Protein AF-A0A1L3J196-F1 (afdb_monomer_lite)

Foldseek 3Di:
DDDDDDPPDDDDDPPPPPPPPPCPPPPQDWDKDKDWDDDDLPLQKTWMWIWTDRPPDIDIDIDMDSDDPPDDDDDDDDDDPPPVDDDDDDDNVVPPPSDDPPPDD

Organism: NCBI:txid1913577

Radius of gyration: 27.15 Å; chains: 1; bounding box: 85×43×29 Å

Inter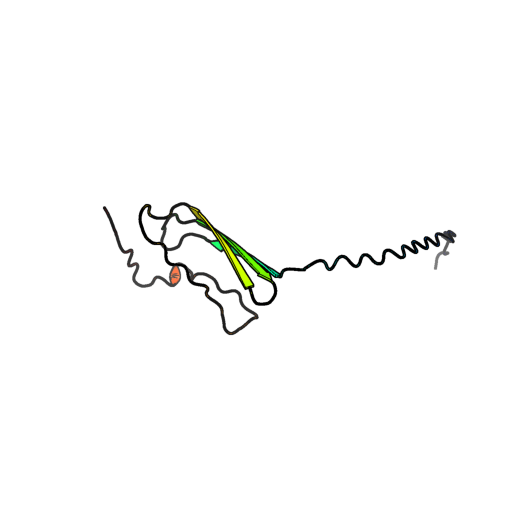Pro domains:
  IPR036423 Superoxide dismutase-like, copper/zinc binding domain superfamily [G3DSA:2.60.40.200] (21-103)

pLDDT: mean 78.59, std 17.71, range [40.38, 97.44]

Structure (mmCIF, N/CA/C/O backbone):
data_AF-A0A1L3J196-F1
#
_entry.id   AF-A0A1L3J196-F1
#
loop_
_atom_site.group_PDB
_atom_site.id
_atom_site.type_symbol
_atom_site.label_atom_id
_atom_site.label_alt_id
_atom_site.label_comp_id
_atom_site.label_asym_id
_atom_site.label_entity_id
_atom_site.label_seq_id
_atom_site.pdbx_PDB_ins_code
_atom_site.Cartn_x
_atom_site.Cartn_y
_atom_site.Cartn_z
_atom_site.occupancy
_atom_site.B_iso_o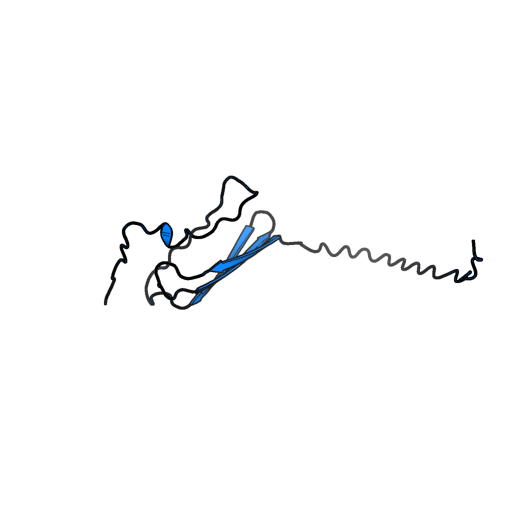r_equiv
_atom_site.auth_seq_id
_atom_site.auth_comp_id
_atom_site.auth_asym_id
_atom_site.auth_atom_id
_atom_site.pdbx_PDB_model_num
ATOM 1 N N . MET A 1 1 ? 55.517 23.306 10.279 1.00 44.69 1 MET A N 1
ATOM 2 C CA . MET A 1 1 ? 56.206 22.122 9.718 1.00 44.69 1 MET A CA 1
ATOM 3 C C . MET A 1 1 ? 56.702 21.230 10.844 1.00 44.69 1 MET A C 1
ATOM 5 O O . MET A 1 1 ? 57.611 21.636 11.553 1.00 44.69 1 MET A O 1
ATOM 9 N N . LYS A 1 2 ? 56.106 20.050 11.038 1.00 43.28 2 LYS A N 1
ATOM 10 C CA . LYS A 1 2 ? 56.592 19.029 11.978 1.00 43.28 2 LYS A CA 1
ATOM 11 C C . LYS A 1 2 ? 56.335 17.642 11.379 1.00 43.28 2 LYS A C 1
ATOM 13 O O . LYS A 1 2 ? 55.221 17.147 11.392 1.00 43.28 2 LYS A O 1
ATOM 18 N N . ILE A 1 3 ? 57.405 17.134 10.772 1.00 52.06 3 ILE A N 1
ATOM 19 C CA . ILE A 1 3 ? 57.846 15.742 10.620 1.00 52.06 3 ILE A CA 1
ATOM 20 C C . ILE A 1 3 ? 56.789 14.621 10.596 1.00 52.06 3 ILE A C 1
ATOM 22 O O . ILE A 1 3 ? 56.297 14.153 11.617 1.00 52.06 3 ILE A O 1
ATOM 26 N N . ILE A 1 4 ? 56.580 14.127 9.376 1.00 60.47 4 ILE A N 1
ATOM 27 C CA . ILE A 1 4 ? 55.975 12.848 8.997 1.00 60.47 4 ILE A CA 1
ATOM 28 C C . ILE A 1 4 ? 56.749 11.696 9.657 1.00 60.47 4 ILE A C 1
ATOM 30 O O . ILE A 1 4 ? 57.948 11.543 9.422 1.00 60.47 4 ILE A O 1
ATOM 34 N N . LYS A 1 5 ? 56.068 10.869 10.456 1.00 54.44 5 LYS A N 1
ATOM 35 C CA . LYS A 1 5 ? 56.536 9.546 10.896 1.00 54.44 5 LYS A CA 1
ATOM 36 C C . LYS A 1 5 ? 55.337 8.609 10.955 1.00 54.44 5 LYS A C 1
ATOM 38 O O . LYS A 1 5 ? 54.504 8.728 11.842 1.00 54.44 5 LYS A O 1
ATOM 43 N N . GLY A 1 6 ? 55.257 7.700 9.993 1.00 47.75 6 GLY A N 1
ATOM 44 C CA . GLY A 1 6 ? 54.192 6.706 9.936 1.00 47.75 6 GLY A CA 1
ATOM 45 C C . GLY A 1 6 ? 54.198 5.936 8.629 1.00 47.75 6 GLY A C 1
ATOM 46 O O . GLY A 1 6 ? 53.178 5.857 7.959 1.00 47.75 6 GLY A O 1
ATOM 47 N N . LEU A 1 7 ? 55.366 5.421 8.244 1.00 57.31 7 LEU A N 1
ATOM 48 C CA . LEU A 1 7 ? 55.492 4.399 7.213 1.00 57.31 7 LEU A CA 1
ATOM 49 C C . LEU A 1 7 ? 54.931 3.096 7.800 1.00 57.31 7 LEU A C 1
ATOM 51 O O . LEU A 1 7 ? 55.650 2.383 8.495 1.00 57.31 7 LEU A O 1
ATOM 55 N N . PHE A 1 8 ? 53.652 2.805 7.559 1.00 54.22 8 PHE A N 1
ATOM 56 C CA . PHE A 1 8 ? 53.120 1.457 7.738 1.00 54.22 8 PHE A CA 1
ATOM 57 C C . PHE A 1 8 ? 53.247 0.707 6.418 1.00 54.22 8 PHE A C 1
ATOM 59 O O . PHE A 1 8 ? 52.444 0.826 5.498 1.00 54.22 8 PHE A O 1
ATOM 66 N N . PHE A 1 9 ? 54.347 -0.030 6.349 1.00 54.75 9 PHE A N 1
ATOM 67 C CA . PHE A 1 9 ? 54.605 -1.096 5.406 1.00 54.75 9 PHE A CA 1
ATOM 68 C C . PHE A 1 9 ? 53.692 -2.276 5.763 1.00 54.75 9 PHE A C 1
ATOM 70 O O . PHE A 1 9 ? 53.888 -2.907 6.796 1.00 54.75 9 PHE A O 1
ATOM 77 N N . SER A 1 10 ? 52.707 -2.584 4.923 1.00 49.91 10 SER A N 1
ATOM 78 C CA . SER A 1 10 ? 52.268 -3.970 4.759 1.00 49.91 10 SER A CA 1
ATOM 79 C C . SER A 1 10 ? 51.768 -4.172 3.341 1.00 49.91 10 SER A C 1
ATOM 81 O O . SER A 1 10 ? 50.612 -3.948 2.995 1.00 49.91 10 SER A O 1
ATOM 83 N N . LEU A 1 11 ? 52.729 -4.568 2.521 1.00 54.62 11 LEU A N 1
ATOM 84 C CA . LEU A 1 11 ? 52.535 -5.280 1.279 1.00 54.62 11 LEU A CA 1
ATOM 85 C C . LEU A 1 11 ? 51.825 -6.620 1.554 1.00 54.62 11 LEU A C 1
ATOM 87 O O . LEU A 1 11 ? 52.058 -7.244 2.586 1.00 54.62 11 LEU A O 1
ATOM 91 N N . ALA A 1 12 ? 51.056 -7.059 0.560 1.00 53.47 12 ALA A N 1
ATOM 92 C CA . ALA A 1 12 ? 50.514 -8.402 0.365 1.00 53.47 12 ALA A CA 1
ATOM 93 C C . ALA A 1 12 ? 49.326 -8.829 1.245 1.00 53.47 12 ALA A C 1
ATOM 95 O O . ALA A 1 12 ? 49.475 -9.428 2.304 1.00 53.47 12 ALA A O 1
ATOM 96 N N . LEU A 1 13 ? 48.138 -8.735 0.645 1.00 48.94 13 LEU A N 1
ATOM 97 C CA . LEU A 1 13 ? 47.405 -9.967 0.373 1.00 48.94 13 LEU A CA 1
ATOM 98 C C . LEU A 1 13 ? 46.824 -9.904 -1.045 1.00 48.94 13 LEU A C 1
ATOM 100 O O . LEU A 1 13 ? 45.755 -9.353 -1.287 1.00 48.94 13 LEU A O 1
ATOM 104 N N . LEU A 1 14 ? 47.579 -10.467 -1.996 1.00 55.25 14 LEU A N 1
ATOM 105 C CA . LEU A 1 14 ? 46.993 -11.069 -3.189 1.00 55.25 14 LEU A CA 1
ATOM 106 C C . LEU A 1 14 ? 46.130 -12.235 -2.692 1.00 55.25 14 LEU A C 1
ATOM 108 O O . LEU A 1 14 ? 46.625 -13.338 -2.479 1.00 55.25 14 LEU A O 1
ATOM 112 N N . GLY A 1 15 ? 44.852 -11.967 -2.461 1.00 50.66 15 GLY A N 1
ATOM 113 C CA . GLY A 1 15 ? 43.820 -12.989 -2.419 1.00 50.66 15 GLY A CA 1
ATOM 114 C C . GLY A 1 15 ? 43.203 -13.091 -3.804 1.00 50.66 15 GLY A C 1
ATOM 115 O O . GLY A 1 15 ? 42.144 -12.522 -4.040 1.00 50.66 15 GLY A O 1
ATOM 116 N N . LEU A 1 16 ? 43.886 -13.769 -4.729 1.00 54.12 16 LEU A N 1
ATOM 117 C CA . LEU A 1 16 ? 43.249 -14.284 -5.937 1.00 54.12 16 LEU A CA 1
ATOM 118 C C . LEU A 1 16 ? 42.275 -15.380 -5.496 1.00 54.12 16 LEU A C 1
ATOM 120 O O . LEU A 1 16 ? 42.635 -16.554 -5.476 1.00 54.12 16 LEU A O 1
ATOM 124 N N . THR A 1 17 ? 41.049 -15.008 -5.134 1.00 52.62 17 THR A N 1
ATOM 125 C CA . THR A 1 17 ? 39.937 -15.952 -5.239 1.00 52.62 17 THR A CA 1
ATOM 126 C C . THR A 1 17 ? 39.507 -15.962 -6.700 1.00 52.62 17 THR A C 1
ATOM 128 O O . THR A 1 17 ? 38.572 -15.297 -7.124 1.00 52.62 17 THR A O 1
ATOM 131 N N . SER A 1 18 ? 40.300 -16.665 -7.506 1.00 54.53 18 SER A N 1
ATOM 132 C CA . SER A 1 18 ? 39.828 -17.225 -8.763 1.00 54.53 18 SER A CA 1
ATOM 133 C C . SER A 1 18 ? 38.919 -18.391 -8.391 1.00 54.53 18 SER A C 1
ATOM 135 O O . SER A 1 18 ? 39.370 -19.534 -8.368 1.00 54.53 18 SER A O 1
ATOM 137 N N . CYS A 1 19 ? 37.667 -18.096 -8.056 1.00 57.78 19 CYS A N 1
ATOM 138 C CA . CYS A 1 19 ? 36.610 -19.074 -8.243 1.00 57.78 19 CYS A CA 1
ATOM 139 C C . CYS A 1 19 ? 36.160 -18.904 -9.691 1.00 57.78 19 CYS A C 1
ATOM 141 O O . CYS A 1 19 ? 35.530 -17.908 -10.034 1.00 57.78 19 CYS A O 1
ATOM 143 N N . SER A 1 20 ? 36.554 -19.839 -10.551 1.00 53.50 20 SER A N 1
ATOM 144 C CA . SER A 1 20 ? 35.798 -20.149 -11.761 1.00 53.50 20 SER A CA 1
ATOM 145 C C . SER A 1 20 ? 34.525 -20.872 -11.317 1.00 53.50 20 SER A C 1
ATOM 147 O O . SER A 1 20 ? 34.408 -22.081 -11.499 1.00 53.50 20 SER A O 1
ATOM 149 N N . ASP A 1 21 ? 33.657 -20.164 -10.600 1.00 52.97 21 ASP A N 1
ATOM 150 C CA . ASP A 1 21 ? 32.300 -20.627 -10.355 1.00 52.97 21 ASP A CA 1
ATOM 151 C C . ASP A 1 21 ? 31.498 -20.095 -11.537 1.00 52.97 21 ASP A C 1
ATOM 153 O O . ASP A 1 21 ? 30.987 -18.980 -11.496 1.00 52.97 21 ASP A O 1
ATOM 157 N N . ASP A 1 22 ? 31.453 -20.893 -12.609 1.00 61.19 22 ASP A N 1
ATOM 158 C CA . ASP A 1 22 ? 30.520 -20.776 -13.744 1.00 61.19 22 ASP A CA 1
ATOM 159 C C . ASP A 1 22 ? 29.057 -21.022 -13.286 1.00 61.19 22 ASP A C 1
ATOM 161 O O . ASP A 1 22 ? 28.258 -21.631 -13.994 1.00 61.19 22 ASP A O 1
ATOM 165 N N . ASP A 1 23 ? 28.715 -20.574 -12.079 1.00 64.12 23 ASP A N 1
ATOM 166 C CA . ASP A 1 23 ? 27.384 -20.574 -11.492 1.00 64.12 23 ASP A CA 1
ATOM 167 C C . ASP A 1 23 ? 27.004 -19.104 -11.292 1.00 64.12 23 ASP A C 1
ATOM 169 O O . ASP A 1 23 ? 26.922 -18.593 -10.169 1.00 64.12 23 ASP A O 1
ATOM 173 N N . ASP A 1 24 ? 26.813 -18.402 -12.411 1.00 66.44 24 ASP A N 1
ATOM 174 C CA . ASP A 1 24 ? 26.121 -17.121 -12.430 1.00 66.44 24 ASP A CA 1
ATOM 175 C C . ASP A 1 24 ? 24.715 -17.389 -11.879 1.00 66.44 24 ASP A C 1
ATOM 177 O O . ASP A 1 24 ? 23.800 -17.788 -12.600 1.00 66.44 24 ASP A O 1
ATOM 181 N N . VAL A 1 25 ? 24.530 -17.255 -10.565 1.00 65.25 25 VAL A N 1
ATOM 182 C CA . VAL A 1 25 ? 23.188 -17.181 -10.004 1.00 65.25 25 VAL A CA 1
ATOM 183 C C . VAL A 1 25 ? 22.614 -15.900 -10.582 1.00 65.25 25 VAL A C 1
ATOM 185 O O . VAL A 1 25 ? 22.955 -14.807 -10.127 1.00 65.25 25 VAL A O 1
ATOM 188 N N . GLU A 1 26 ? 21.778 -16.037 -11.609 1.00 66.75 26 GLU A N 1
ATOM 189 C CA . GLU A 1 26 ? 20.859 -14.988 -12.018 1.00 66.75 26 GLU A CA 1
ATOM 190 C C . GLU A 1 26 ? 19.975 -14.722 -10.799 1.00 66.75 26 GLU A C 1
ATOM 192 O O . GLU A 1 26 ? 19.012 -15.431 -10.502 1.00 66.75 26 GLU A O 1
ATOM 197 N N . VAL A 1 27 ? 20.405 -13.763 -9.978 1.00 67.12 27 VAL A N 1
ATOM 198 C CA . VAL A 1 27 ? 19.582 -13.242 -8.903 1.00 67.12 27 VAL A CA 1
ATOM 199 C C . VAL A 1 27 ? 18.497 -12.464 -9.621 1.00 67.12 27 VAL A C 1
ATOM 201 O O . VAL A 1 27 ? 18.725 -11.338 -10.052 1.00 67.12 27 VAL A O 1
ATOM 204 N N . GLU A 1 28 ? 17.351 -13.110 -9.807 1.00 71.19 28 GLU A N 1
ATOM 205 C CA . GLU A 1 28 ? 16.123 -12.482 -10.281 1.00 71.19 28 GLU A CA 1
ATOM 206 C C . GLU A 1 28 ? 15.768 -11.353 -9.300 1.00 71.19 28 GLU A C 1
ATOM 208 O O . GLU A 1 28 ? 15.182 -11.575 -8.235 1.00 71.19 28 GLU A O 1
ATOM 213 N N . GLU A 1 29 ? 16.237 -10.142 -9.598 1.00 77.94 29 GLU A N 1
ATOM 214 C CA . GLU A 1 29 ? 15.987 -8.954 -8.795 1.00 77.94 29 GLU A CA 1
ATOM 215 C C . GLU A 1 29 ? 14.585 -8.443 -9.127 1.00 77.94 29 GLU A C 1
ATOM 217 O O . GLU A 1 29 ? 14.315 -7.977 -10.232 1.00 77.94 29 GLU A O 1
ATOM 222 N N . PHE A 1 30 ? 13.673 -8.553 -8.162 1.00 89.06 30 PHE A N 1
ATOM 223 C CA . PHE A 1 30 ? 12.328 -8.002 -8.286 1.00 89.06 30 PHE A CA 1
ATOM 224 C C . PHE A 1 30 ? 12.282 -6.594 -7.714 1.00 89.06 30 PHE A C 1
ATOM 226 O O . PHE A 1 30 ? 12.698 -6.366 -6.572 1.00 89.06 30 PHE A O 1
ATOM 233 N N . ASP A 1 31 ? 11.668 -5.671 -8.452 1.00 92.88 31 ASP A N 1
ATOM 234 C CA . ASP A 1 31 ? 11.320 -4.373 -7.891 1.00 92.88 31 ASP A CA 1
ATOM 235 C C . ASP A 1 31 ? 10.253 -4.585 -6.819 1.00 92.88 31 ASP A C 1
ATOM 237 O O . ASP A 1 31 ? 9.182 -5.142 -7.083 1.00 92.88 31 ASP A O 1
ATOM 241 N N . THR A 1 32 ? 10.535 -4.143 -5.594 1.00 94.25 32 THR A N 1
ATOM 242 C CA . THR A 1 32 ? 9.603 -4.267 -4.471 1.00 94.25 32 THR A CA 1
ATOM 243 C C . THR A 1 32 ? 9.224 -2.906 -3.912 1.00 94.25 32 THR A C 1
ATOM 245 O O . THR A 1 32 ? 10.057 -2.020 -3.719 1.00 94.25 32 THR A O 1
ATOM 248 N N . TYR A 1 33 ? 7.937 -2.743 -3.623 1.00 92.44 33 TYR A N 1
ATOM 249 C CA . TYR A 1 33 ? 7.372 -1.538 -3.031 1.00 92.44 33 TYR A CA 1
ATOM 250 C C . TYR A 1 33 ? 6.460 -1.909 -1.866 1.00 92.44 33 TYR A C 1
ATOM 252 O O . TYR A 1 33 ? 5.905 -3.007 -1.800 1.00 92.44 33 TYR A O 1
ATOM 260 N N . SER A 1 34 ? 6.278 -0.967 -0.945 1.00 93.25 34 SER A N 1
ATOM 261 C CA . SER A 1 34 ? 5.313 -1.107 0.141 1.00 93.25 34 SER A CA 1
ATOM 262 C C . SER A 1 34 ? 4.464 0.147 0.277 1.00 93.25 34 SER A C 1
ATOM 264 O O . SER A 1 34 ? 4.938 1.264 0.055 1.00 93.25 34 SER A O 1
ATOM 266 N N . ALA A 1 35 ? 3.205 -0.043 0.657 1.00 92.38 35 ALA A N 1
ATOM 267 C CA . ALA A 1 35 ? 2.302 1.036 1.014 1.00 92.38 35 ALA A CA 1
ATOM 268 C C . ALA A 1 35 ? 1.674 0.759 2.378 1.00 92.38 35 ALA A C 1
ATOM 270 O O . ALA A 1 35 ? 1.140 -0.323 2.623 1.00 92.38 35 ALA A O 1
ATOM 271 N N . GLN A 1 36 ? 1.707 1.765 3.250 1.00 93.75 36 GLN A N 1
ATOM 272 C CA . GLN A 1 36 ? 0.977 1.746 4.511 1.00 93.75 36 GLN A CA 1
ATOM 273 C C . GLN A 1 36 ? -0.413 2.336 4.286 1.00 93.75 36 GLN A C 1
ATOM 275 O O . GLN A 1 36 ? -0.547 3.462 3.805 1.00 93.75 36 GLN A O 1
ATOM 280 N N . LEU A 1 37 ? -1.442 1.576 4.644 1.00 93.06 37 LEU A N 1
ATOM 281 C CA . LEU A 1 37 ? -2.837 1.971 4.525 1.00 93.06 37 LEU A CA 1
ATOM 282 C C . LEU A 1 37 ? -3.331 2.440 5.893 1.00 93.06 37 LEU A C 1
ATOM 284 O O . LEU A 1 37 ? -3.427 1.660 6.842 1.00 93.06 37 LEU A O 1
ATOM 288 N N . SER A 1 38 ? -3.639 3.729 5.990 1.00 91.69 38 SER A N 1
ATOM 289 C CA . SER A 1 38 ? -4.279 4.331 7.157 1.00 91.69 38 SER A CA 1
ATOM 290 C C . SER A 1 38 ? -5.744 4.625 6.872 1.00 91.69 38 SER A C 1
ATOM 292 O O . SER A 1 38 ? -6.110 4.940 5.740 1.00 91.69 38 SER A O 1
ATOM 294 N N . GLN A 1 39 ? -6.559 4.591 7.920 1.00 91.44 39 GLN A N 1
ATOM 295 C CA . GLN A 1 39 ? -7.974 4.932 7.841 1.00 91.44 39 GLN A CA 1
ATOM 296 C C . GLN A 1 39 ? -8.221 6.309 7.210 1.00 91.44 39 GLN A C 1
ATOM 298 O O . GLN A 1 39 ? -7.454 7.254 7.407 1.00 91.44 39 GLN A O 1
ATOM 303 N N . LEU A 1 40 ? -9.351 6.420 6.516 1.00 88.81 40 LEU A N 1
ATOM 304 C CA . LEU A 1 40 ? -9.963 7.682 6.115 1.00 88.81 40 LEU A CA 1
ATOM 305 C C . LEU A 1 40 ? -11.327 7.792 6.791 1.00 88.81 40 LEU A C 1
ATOM 307 O O . LEU A 1 40 ? -12.004 6.782 6.983 1.00 88.81 40 LEU A O 1
ATOM 311 N N . ASN A 1 41 ? -11.726 9.015 7.140 1.00 86.06 41 ASN A N 1
ATOM 312 C CA . ASN A 1 41 ? -13.040 9.329 7.712 1.00 86.06 41 ASN A CA 1
ATOM 313 C C . ASN A 1 41 ? -13.404 8.495 8.956 1.00 86.06 41 ASN A C 1
ATOM 315 O O . ASN A 1 41 ? -14.572 8.164 9.164 1.00 86.06 41 ASN A O 1
ATOM 319 N N . ASP A 1 42 ? -12.401 8.174 9.780 1.00 86.88 42 ASP A N 1
ATOM 320 C CA . ASP A 1 42 ? -12.514 7.349 10.992 1.00 86.88 42 ASP A CA 1
ATOM 321 C C . ASP A 1 42 ? -13.062 5.933 10.747 1.00 86.88 42 ASP A C 1
ATOM 323 O O . ASP A 1 42 ? -13.748 5.365 11.594 1.00 86.88 42 ASP A O 1
ATOM 327 N N . SER A 1 43 ? -12.766 5.342 9.585 1.00 89.94 43 SER A N 1
ATOM 328 C CA . SER A 1 43 ? -13.236 3.994 9.239 1.00 89.94 43 SER A CA 1
ATOM 329 C C . SER A 1 43 ? -12.690 2.880 10.136 1.00 89.94 43 SER A C 1
ATOM 331 O O . SER A 1 43 ? -13.205 1.768 10.094 1.00 89.94 43 SER A O 1
ATOM 333 N N . GLY A 1 44 ? -11.614 3.124 10.891 1.00 92.69 44 GLY A N 1
ATOM 334 C CA . GLY A 1 44 ? -10.911 2.092 11.656 1.00 92.69 44 GLY A CA 1
ATOM 335 C C . GLY A 1 44 ? -10.118 1.091 10.804 1.00 92.69 44 GLY A C 1
ATOM 336 O O . GLY A 1 44 ? -9.443 0.228 11.365 1.00 92.69 44 GLY A O 1
ATOM 337 N N . VAL A 1 45 ? -10.153 1.213 9.471 1.00 95.06 45 VAL A N 1
ATOM 338 C CA . VAL A 1 45 ? -9.421 0.331 8.553 1.00 95.06 45 VAL A CA 1
ATOM 339 C C . VAL A 1 45 ? -7.932 0.663 8.574 1.00 95.06 45 VAL A C 1
ATOM 341 O O . VAL A 1 45 ? -7.536 1.824 8.462 1.00 95.06 45 VAL A O 1
ATOM 344 N N . SER A 1 46 ? -7.090 -0.358 8.655 1.00 96.12 46 SER A N 1
ATOM 345 C CA . SER A 1 46 ? -5.644 -0.218 8.490 1.00 96.12 46 SER A CA 1
ATOM 346 C C . SER A 1 46 ? -5.047 -1.441 7.809 1.00 96.12 46 SER A C 1
ATOM 348 O O . SER A 1 46 ? -5.655 -2.513 7.794 1.00 96.12 46 SER A O 1
ATOM 350 N N . GLY A 1 47 ? -3.856 -1.288 7.235 1.00 96.12 47 GLY A N 1
ATOM 351 C CA . GLY A 1 47 ? -3.165 -2.400 6.599 1.00 96.12 47 GLY A CA 1
ATOM 352 C C . GLY A 1 47 ? -1.846 -2.030 5.940 1.00 96.12 47 GLY A C 1
ATOM 353 O O . GLY A 1 47 ? -1.387 -0.887 6.004 1.00 96.12 47 GLY A O 1
ATOM 354 N N . THR A 1 48 ? -1.273 -3.014 5.264 1.00 97.25 48 THR A N 1
ATOM 355 C CA . THR A 1 48 ? -0.070 -2.888 4.447 1.00 97.25 48 THR A CA 1
ATOM 356 C C . THR A 1 48 ? -0.314 -3.568 3.106 1.00 97.25 48 THR A C 1
ATOM 358 O O . THR A 1 48 ? -0.934 -4.629 3.038 1.00 97.25 48 THR A O 1
ATOM 361 N N . ALA A 1 49 ? 0.181 -2.959 2.033 1.00 95.88 49 ALA A N 1
ATOM 362 C CA . ALA A 1 49 ? 0.270 -3.586 0.724 1.00 95.88 49 ALA A CA 1
ATOM 363 C C . ALA A 1 49 ? 1.743 -3.813 0.374 1.00 95.88 49 ALA A C 1
ATOM 365 O O . ALA A 1 49 ? 2.522 -2.858 0.345 1.00 95.88 49 ALA A O 1
ATOM 366 N N . ALA A 1 50 ? 2.113 -5.063 0.111 1.00 96.38 50 ALA A N 1
ATOM 367 C CA . ALA A 1 50 ? 3.394 -5.441 -0.465 1.00 96.38 50 ALA A CA 1
ATOM 368 C C . ALA A 1 50 ? 3.218 -5.641 -1.971 1.00 96.38 50 ALA A C 1
ATOM 370 O O . ALA A 1 50 ? 2.288 -6.319 -2.413 1.00 96.38 50 ALA A O 1
ATOM 371 N N . ILE A 1 51 ? 4.095 -5.025 -2.753 1.00 94.31 51 ILE A N 1
ATOM 372 C CA . ILE A 1 51 ? 4.025 -5.009 -4.209 1.00 94.31 51 ILE A CA 1
ATOM 373 C C . ILE A 1 51 ? 5.355 -5.528 -4.740 1.00 94.31 51 ILE A C 1
ATOM 375 O O . ILE A 1 51 ? 6.403 -5.044 -4.316 1.00 94.31 51 ILE A O 1
ATOM 379 N N . SER A 1 52 ? 5.317 -6.477 -5.670 1.00 95.38 52 SER A N 1
ATOM 380 C CA . SER A 1 52 ? 6.497 -6.913 -6.416 1.00 95.38 52 SER A CA 1
ATOM 381 C C . SER A 1 52 ? 6.235 -6.898 -7.915 1.00 95.38 52 SER A C 1
ATOM 383 O O . SER A 1 52 ? 5.137 -7.233 -8.371 1.00 95.38 52 SER A O 1
ATOM 385 N N . ILE A 1 53 ? 7.243 -6.494 -8.680 1.00 94.56 53 ILE A N 1
ATOM 386 C CA . ILE A 1 53 ? 7.233 -6.523 -10.139 1.00 94.56 53 ILE A CA 1
ATOM 387 C C . ILE A 1 53 ? 8.317 -7.495 -10.586 1.00 94.56 53 ILE A C 1
ATOM 389 O O . ILE A 1 53 ? 9.483 -7.349 -10.228 1.00 94.56 53 ILE A O 1
ATOM 393 N N . ASN A 1 54 ? 7.900 -8.491 -11.357 1.00 94.50 54 ASN A N 1
ATOM 394 C CA . ASN A 1 54 ? 8.774 -9.417 -12.057 1.00 94.50 54 ASN A CA 1
ATOM 395 C C . ASN A 1 54 ? 8.398 -9.365 -13.542 1.00 94.50 54 ASN A C 1
ATOM 397 O O . ASN A 1 54 ? 7.289 -9.772 -13.902 1.00 94.50 54 ASN A O 1
ATOM 401 N N . ASP A 1 55 ? 9.274 -8.808 -14.378 1.00 91.31 55 ASP A N 1
ATOM 402 C CA . ASP A 1 55 ? 9.023 -8.515 -15.791 1.00 91.31 55 ASP A CA 1
ATOM 403 C C . ASP A 1 55 ? 7.705 -7.752 -16.022 1.00 91.31 55 ASP A C 1
ATOM 405 O O . ASP A 1 55 ? 7.582 -6.551 -15.780 1.00 91.31 55 ASP A O 1
ATOM 409 N N . ASN A 1 56 ? 6.685 -8.459 -16.509 1.00 92.44 56 ASN A N 1
ATOM 410 C CA . ASN A 1 56 ? 5.365 -7.929 -16.827 1.00 92.44 56 ASN A CA 1
ATOM 411 C C . ASN A 1 56 ? 4.292 -8.383 -15.827 1.00 92.44 56 ASN A C 1
ATOM 413 O O . ASN A 1 56 ? 3.100 -8.177 -16.066 1.00 92.44 56 ASN A O 1
ATOM 417 N N . VAL A 1 57 ? 4.697 -9.006 -14.719 1.00 94.56 57 VAL A N 1
ATOM 418 C CA . VAL A 1 57 ? 3.816 -9.500 -13.663 1.00 94.56 57 VAL A CA 1
ATOM 419 C C . VAL A 1 57 ? 3.928 -8.600 -12.440 1.00 94.56 57 VAL A C 1
ATOM 421 O O . VAL A 1 57 ? 4.954 -8.552 -11.767 1.00 94.56 57 VAL A O 1
ATOM 424 N N . LEU A 1 58 ? 2.825 -7.922 -12.126 1.00 93.69 58 LEU A N 1
ATOM 425 C CA . LEU A 1 58 ? 2.642 -7.184 -10.882 1.00 93.69 58 LEU A CA 1
ATOM 426 C C . LEU A 1 58 ? 1.917 -8.079 -9.871 1.00 93.69 58 LEU A C 1
ATOM 428 O O . LEU A 1 58 ? 0.760 -8.444 -10.088 1.00 93.69 58 LEU A O 1
ATOM 432 N N . SER A 1 59 ? 2.573 -8.393 -8.759 1.00 95.62 59 SER A N 1
ATOM 433 C CA . SER A 1 59 ? 1.959 -9.085 -7.624 1.00 95.62 59 SER A CA 1
ATOM 434 C C . SER A 1 59 ? 1.676 -8.096 -6.503 1.00 95.62 59 SER A C 1
ATOM 436 O O . SER A 1 59 ? 2.542 -7.308 -6.130 1.00 95.62 59 SER A O 1
ATOM 438 N N . VAL A 1 60 ? 0.461 -8.142 -5.956 1.00 95.38 60 VAL A N 1
ATOM 439 C CA . VAL A 1 60 ? 0.040 -7.290 -4.839 1.00 95.38 60 VAL A CA 1
ATOM 440 C C . VAL A 1 60 ? -0.544 -8.170 -3.744 1.00 95.38 60 VAL A C 1
ATOM 442 O O . VAL A 1 60 ? -1.515 -8.890 -3.971 1.00 95.38 60 VAL A O 1
ATOM 445 N N . VAL A 1 61 ? 0.042 -8.094 -2.553 1.00 96.94 61 VAL A N 1
ATOM 446 C CA . VAL A 1 61 ? -0.458 -8.748 -1.343 1.00 96.94 61 VAL A CA 1
ATOM 447 C C . VAL A 1 61 ? -0.914 -7.664 -0.382 1.00 96.94 61 VAL A C 1
ATOM 449 O O . VAL A 1 61 ? -0.123 -6.807 0.003 1.00 96.94 61 VAL A O 1
ATOM 452 N N . VAL A 1 62 ? -2.191 -7.698 -0.004 1.00 96.81 62 VAL A N 1
ATOM 453 C CA . VAL A 1 62 ? -2.777 -6.748 0.945 1.00 96.81 62 VAL A CA 1
ATOM 454 C C . VAL A 1 62 ? -3.156 -7.479 2.220 1.00 96.81 62 VAL A C 1
ATOM 456 O O . VAL A 1 62 ? -3.981 -8.392 2.200 1.00 96.81 62 VAL A O 1
ATOM 459 N N . GLU A 1 63 ? -2.588 -7.031 3.331 1.00 97.44 63 GLU A N 1
ATOM 460 C CA . GLU A 1 63 ? -2.973 -7.443 4.675 1.00 97.44 63 GLU A CA 1
ATOM 461 C C . GLU A 1 63 ? -3.681 -6.268 5.343 1.00 97.44 63 GLU A C 1
ATOM 463 O O . GLU A 1 63 ? -3.081 -5.216 5.565 1.00 97.44 63 GLU A O 1
ATOM 468 N N . ALA A 1 64 ? -4.974 -6.420 5.627 1.00 96.56 64 ALA A N 1
ATOM 469 C CA . ALA A 1 64 ? -5.796 -5.355 6.189 1.00 96.56 64 ALA A CA 1
ATOM 470 C C . ALA A 1 64 ? -6.732 -5.870 7.285 1.00 96.56 64 ALA A C 1
ATOM 472 O O . ALA A 1 64 ? -7.149 -7.029 7.288 1.00 96.56 64 ALA A O 1
ATOM 473 N N . GLN A 1 65 ? -7.089 -4.977 8.203 1.00 96.81 65 GLN A N 1
ATOM 474 C CA . GLN A 1 65 ? -7.987 -5.225 9.326 1.00 96.81 65 GLN A CA 1
ATOM 475 C C . GLN A 1 65 ? -8.956 -4.053 9.527 1.00 96.81 65 GLN A C 1
ATOM 477 O O . GLN A 1 65 ? -8.759 -2.969 8.979 1.00 96.81 65 GLN A O 1
ATOM 482 N N . GLY A 1 66 ? -10.007 -4.273 10.324 1.00 95.62 66 GLY A N 1
ATOM 483 C CA . GLY A 1 66 ? -11.026 -3.253 10.608 1.00 95.62 66 GLY A CA 1
ATOM 484 C C . GLY A 1 66 ? -12.005 -3.004 9.456 1.00 95.62 66 GLY A C 1
ATOM 485 O O . GLY A 1 66 ? -12.732 -2.020 9.474 1.00 95.62 66 GLY A O 1
ATOM 486 N N . MET A 1 67 ? -12.011 -3.876 8.445 1.00 94.12 67 MET A N 1
ATOM 487 C CA . MET A 1 67 ? -12.957 -3.827 7.331 1.00 94.12 67 MET A CA 1
ATOM 488 C C . MET A 1 67 ? -14.340 -4.332 7.761 1.00 94.12 67 MET A C 1
ATOM 490 O O . MET A 1 67 ? -14.435 -5.228 8.601 1.00 94.12 67 MET A O 1
ATOM 494 N N . GLU A 1 68 ? -15.395 -3.798 7.143 1.00 92.94 68 GLU A N 1
ATOM 495 C CA . GLU A 1 68 ? -16.769 -4.261 7.366 1.00 92.94 68 GLU A CA 1
ATOM 496 C C . GLU A 1 68 ? -16.930 -5.729 6.926 1.00 92.94 68 GLU A C 1
ATOM 498 O O . GLU A 1 68 ? -16.741 -6.035 5.746 1.00 92.94 68 GLU A O 1
ATOM 503 N N . PRO A 1 69 ? -17.270 -6.662 7.830 1.00 93.00 69 PRO A N 1
ATOM 504 C CA . PRO A 1 69 ? -17.356 -8.075 7.489 1.00 93.00 69 PRO A CA 1
ATOM 505 C C . PRO A 1 69 ? -18.497 -8.376 6.508 1.00 93.00 69 PRO A C 1
ATOM 507 O O . PRO A 1 69 ? -19.538 -7.729 6.500 1.00 93.00 69 PRO A O 1
ATOM 510 N N . ASN A 1 70 ? -18.338 -9.449 5.728 1.00 94.00 70 ASN A N 1
ATOM 511 C CA . ASN A 1 70 ? -19.340 -9.951 4.770 1.00 94.00 70 ASN A CA 1
ATOM 512 C C . ASN A 1 70 ? -19.697 -8.984 3.629 1.00 94.00 70 ASN A C 1
ATOM 514 O O . ASN A 1 70 ? -20.689 -9.197 2.930 1.00 94.00 70 ASN A O 1
ATOM 518 N N . MET A 1 71 ? -18.875 -7.961 3.404 1.00 94.12 71 MET A N 1
ATOM 519 C CA . MET A 1 71 ? -19.018 -7.029 2.294 1.00 94.12 71 MET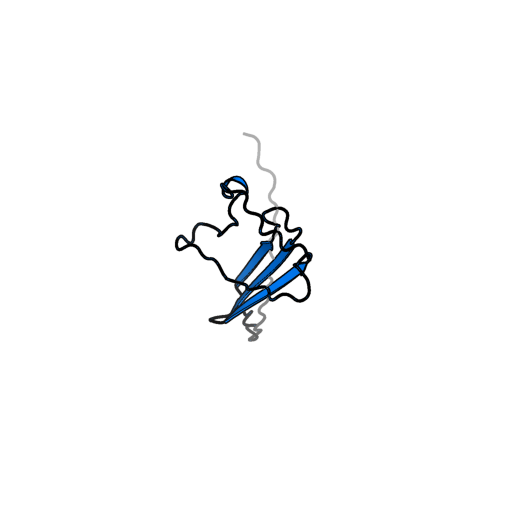 A CA 1
ATOM 520 C C . MET A 1 71 ? -17.917 -7.248 1.257 1.00 94.12 71 MET A C 1
ATOM 522 O O . MET A 1 71 ? -16.824 -7.728 1.554 1.00 94.12 71 MET A O 1
ATOM 526 N N . ALA A 1 72 ? -18.206 -6.900 0.005 1.00 93.94 72 ALA A N 1
ATOM 527 C CA . ALA A 1 72 ? -17.172 -6.835 -1.018 1.00 93.94 72 ALA A CA 1
ATOM 528 C C . ALA A 1 72 ? -16.306 -5.584 -0.798 1.00 93.94 72 ALA A C 1
ATOM 530 O O . ALA A 1 72 ? -16.837 -4.481 -0.656 1.00 93.94 72 ALA A O 1
ATOM 531 N N . HIS A 1 73 ? -14.981 -5.746 -0.834 1.00 91.94 73 HIS A N 1
ATOM 532 C CA . HIS A 1 73 ? -14.018 -4.647 -0.728 1.00 91.94 73 HIS A CA 1
ATOM 533 C C . HIS A 1 73 ? -13.297 -4.452 -2.069 1.00 91.94 73 HIS A C 1
ATOM 535 O O . HIS A 1 73 ? -12.321 -5.155 -2.343 1.00 91.94 73 HIS A O 1
ATOM 541 N N . PRO A 1 74 ? -13.776 -3.548 -2.944 1.00 91.75 74 PRO A N 1
ATOM 542 C CA . PRO A 1 74 ? -13.113 -3.276 -4.214 1.00 91.75 74 PRO A CA 1
ATOM 543 C C . PRO A 1 74 ? -11.753 -2.605 -3.985 1.00 91.75 74 PRO A C 1
ATOM 545 O O . PRO A 1 74 ? -11.624 -1.705 -3.157 1.00 91.75 74 PRO A O 1
ATOM 548 N N . GLN A 1 75 ? -10.747 -3.039 -4.745 1.00 90.25 75 GLN A N 1
ATOM 549 C CA . GLN A 1 75 ? -9.387 -2.507 -4.692 1.00 90.25 75 GLN A CA 1
ATOM 550 C C . GLN A 1 75 ? -9.002 -1.930 -6.052 1.00 90.25 75 GLN A C 1
ATOM 552 O O . GLN A 1 75 ? -9.307 -2.513 -7.094 1.00 90.25 75 GLN A O 1
ATOM 557 N N . HIS A 1 76 ? -8.311 -0.793 -6.038 1.00 87.69 76 HIS A N 1
ATOM 558 C CA . HIS A 1 76 ? -7.808 -0.128 -7.235 1.00 87.69 76 HIS A CA 1
ATOM 559 C C . HIS A 1 76 ? -6.356 0.288 -7.014 1.00 87.69 76 HIS A C 1
ATOM 561 O O . HIS A 1 76 ? -5.976 0.676 -5.909 1.00 87.69 76 HIS A O 1
ATOM 567 N N . ILE A 1 77 ? -5.558 0.258 -8.079 1.00 86.62 77 ILE A N 1
ATOM 568 C CA . ILE A 1 77 ? -4.201 0.804 -8.074 1.00 86.62 77 ILE A CA 1
ATOM 569 C C . ILE A 1 77 ? -4.281 2.235 -8.600 1.00 86.62 77 ILE A C 1
ATOM 571 O O . ILE A 1 77 ? -4.726 2.467 -9.724 1.00 86.62 77 ILE A O 1
ATOM 575 N N . HIS A 1 78 ? -3.854 3.194 -7.783 1.00 84.25 78 HIS A N 1
ATOM 576 C CA . HIS A 1 78 ? -3.751 4.595 -8.172 1.00 84.25 78 HIS A CA 1
ATOM 577 C C . HIS A 1 78 ? -2.289 4.939 -8.446 1.00 84.25 78 HIS A C 1
ATOM 579 O O . HIS A 1 78 ? -1.432 4.769 -7.583 1.00 84.25 78 HIS A O 1
ATOM 585 N N . GLY A 1 79 ? -2.017 5.447 -9.644 1.00 80.94 79 GLY A N 1
ATOM 586 C CA . GLY A 1 79 ? -0.726 6.011 -10.023 1.00 80.94 79 GLY A CA 1
ATOM 587 C C . GLY A 1 79 ? -0.881 7.469 -10.437 1.00 80.94 79 GLY A C 1
ATOM 588 O O . GLY A 1 79 ? -1.971 7.913 -10.805 1.00 80.94 79 GLY A O 1
ATOM 589 N N . LEU A 1 80 ? 0.216 8.218 -10.383 1.00 82.81 80 LEU A N 1
ATOM 590 C CA . LEU A 1 80 ? 0.302 9.555 -10.961 1.00 82.81 80 LEU A CA 1
ATOM 591 C C . LEU A 1 80 ? 1.035 9.464 -12.300 1.00 82.81 80 LEU A C 1
ATOM 593 O O . LEU A 1 80 ? 1.950 8.663 -12.460 1.00 82.81 80 LEU A O 1
ATOM 597 N N . SER A 1 81 ? 0.660 10.311 -13.259 1.00 86.44 81 SER A N 1
ATOM 598 C CA . SER A 1 81 ? 1.411 10.448 -14.516 1.00 86.44 81 SER A CA 1
ATOM 599 C C . SER A 1 81 ? 2.801 11.061 -14.306 1.00 86.44 81 SER A C 1
ATOM 601 O O . SER A 1 81 ? 3.673 10.928 -15.157 1.00 86.44 81 SER A O 1
ATOM 603 N N . ASP A 1 82 ? 2.991 11.765 -13.188 1.00 86.44 82 ASP A N 1
ATOM 604 C CA . ASP A 1 82 ? 4.272 12.300 -12.737 1.00 86.44 82 ASP A CA 1
ATOM 605 C C . ASP A 1 82 ? 4.973 11.265 -11.847 1.00 86.44 82 ASP A C 1
ATOM 607 O O . ASP A 1 82 ? 4.607 11.089 -10.685 1.00 86.44 82 ASP A O 1
ATOM 611 N N . SER A 1 83 ? 5.990 10.5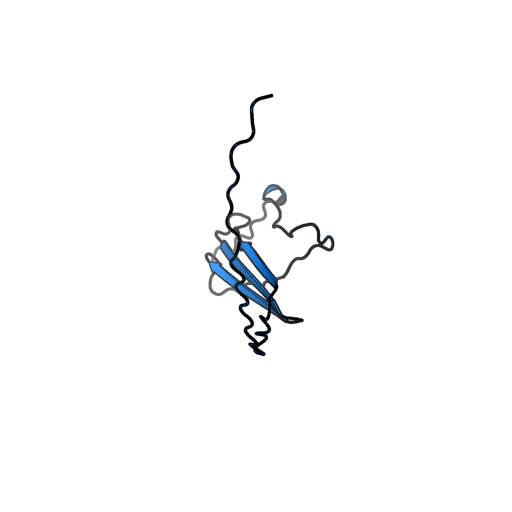99 -12.395 1.00 81.75 83 SER A N 1
ATOM 612 C CA . SER A 1 83 ? 6.751 9.545 -11.716 1.00 81.75 83 SER A CA 1
ATOM 613 C C . SER A 1 83 ? 7.640 10.047 -10.573 1.00 81.75 83 SER A C 1
ATOM 615 O O . SER A 1 83 ? 8.235 9.237 -9.870 1.00 81.75 83 SER A O 1
ATOM 617 N N . SER A 1 84 ? 7.755 11.365 -10.371 1.00 85.81 84 SER A N 1
ATOM 618 C CA . SER A 1 84 ? 8.509 11.945 -9.250 1.00 85.81 84 SER A CA 1
ATOM 619 C C . SER A 1 84 ? 7.706 12.035 -7.948 1.00 85.81 84 SER A C 1
ATOM 621 O O . SER A 1 84 ? 8.239 12.461 -6.922 1.00 85.81 84 SER A O 1
ATOM 623 N N . LYS A 1 85 ? 6.421 11.662 -7.975 1.00 85.00 85 LYS A N 1
ATOM 624 C CA . LYS A 1 85 ? 5.504 11.782 -6.840 1.00 85.00 85 LYS A CA 1
ATOM 625 C C . LYS A 1 85 ? 4.872 10.448 -6.482 1.00 85.00 85 LYS A C 1
ATOM 627 O O . LYS A 1 85 ? 4.440 9.692 -7.347 1.00 85.00 85 LYS A O 1
ATOM 632 N N . ASN A 1 86 ? 4.709 10.233 -5.182 1.00 84.25 86 ASN A N 1
ATOM 633 C CA . ASN A 1 86 ? 3.934 9.114 -4.667 1.00 84.25 86 ASN A CA 1
ATOM 634 C C . ASN A 1 86 ? 2.442 9.456 -4.697 1.00 84.25 86 ASN A C 1
ATOM 636 O O . ASN A 1 86 ? 2.046 10.564 -4.328 1.00 84.25 86 ASN A O 1
ATOM 640 N N . ALA A 1 87 ? 1.609 8.494 -5.095 1.00 85.06 87 ALA A N 1
ATOM 641 C CA . ALA A 1 87 ? 0.176 8.586 -4.859 1.00 85.06 87 ALA A CA 1
ATOM 642 C C . ALA A 1 87 ? -0.085 8.465 -3.350 1.00 85.06 87 ALA A C 1
ATOM 644 O O . ALA A 1 87 ? 0.392 7.537 -2.700 1.00 85.06 87 ALA A O 1
ATOM 645 N N . THR A 1 88 ? -0.832 9.410 -2.789 1.00 87.12 88 THR A N 1
ATOM 646 C CA . THR A 1 88 ? -1.203 9.417 -1.371 1.00 87.12 88 THR A CA 1
ATOM 647 C C . THR A 1 88 ? -2.703 9.593 -1.237 1.00 87.12 88 THR A C 1
ATOM 649 O O . THR A 1 88 ? -3.345 10.207 -2.093 1.00 87.12 88 THR A O 1
ATOM 652 N N . CYS A 1 89 ? -3.271 9.100 -0.140 1.00 84.62 89 CYS A N 1
ATOM 653 C CA . CYS A 1 89 ? -4.656 9.403 0.186 1.00 84.62 89 CYS A CA 1
ATOM 654 C C . CYS A 1 89 ? -4.856 10.925 0.329 1.00 84.62 89 CYS A C 1
ATOM 656 O O . CYS A 1 89 ? -3.945 11.621 0.796 1.00 84.62 89 CYS A O 1
ATOM 658 N N . PRO A 1 90 ? -6.031 11.457 -0.053 1.00 85.75 90 PRO A N 1
ATOM 659 C CA . PRO A 1 90 ? -6.380 12.840 0.235 1.00 85.75 90 PRO A CA 1
ATOM 660 C C . PRO A 1 90 ? -6.298 13.134 1.743 1.00 85.75 90 PRO A C 1
ATOM 662 O O . PRO A 1 90 ? -6.611 12.257 2.552 1.00 85.75 90 PRO A O 1
ATOM 665 N N . PRO A 1 91 ? -5.901 14.354 2.146 1.00 85.50 91 PRO A N 1
ATOM 666 C CA . PRO A 1 91 ? -5.962 14.752 3.546 1.00 85.50 91 PRO A CA 1
ATOM 667 C C . PRO A 1 91 ? -7.420 14.856 4.009 1.00 85.50 91 PRO A C 1
ATOM 669 O O . PRO A 1 91 ? -8.311 15.103 3.199 1.00 85.50 91 PRO A O 1
ATOM 672 N N . ALA A 1 92 ? -7.659 14.782 5.321 1.00 83.44 92 ALA A N 1
ATOM 673 C CA . ALA A 1 92 ? -8.997 14.967 5.895 1.00 83.44 92 ALA A CA 1
ATOM 674 C C . ALA A 1 92 ? -9.649 16.302 5.483 1.00 83.44 92 ALA A C 1
ATOM 6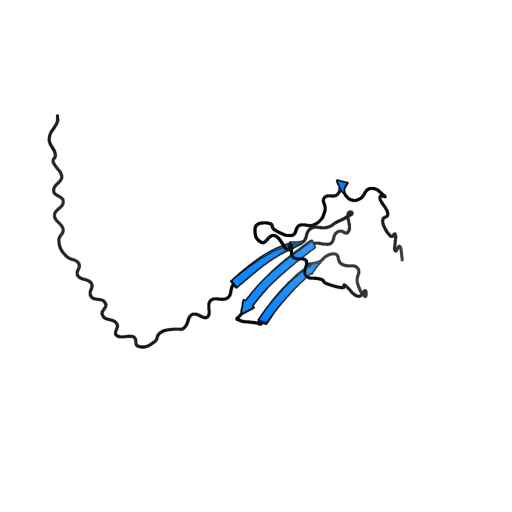76 O O . ALA A 1 92 ? -10.854 16.371 5.293 1.00 83.44 92 ALA A O 1
ATOM 677 N N . SER A 1 93 ? -8.852 17.352 5.251 1.00 87.06 93 SER A N 1
ATOM 678 C CA . SER A 1 93 ? -9.349 18.646 4.765 1.00 87.06 93 SER A CA 1
ATOM 679 C C . SER A 1 93 ? -9.926 18.613 3.344 1.00 87.06 93 SER A C 1
ATOM 681 O O . SER A 1 93 ? -10.477 19.615 2.897 1.00 87.06 93 SER A O 1
ATOM 683 N N . ALA A 1 94 ? -9.744 17.516 2.603 1.00 87.50 94 ALA A N 1
ATOM 684 C CA . ALA A 1 94 ? -10.366 17.318 1.298 1.00 87.50 94 ALA A CA 1
ATOM 685 C C . ALA A 1 94 ? -11.822 16.825 1.406 1.00 87.50 94 ALA A C 1
ATOM 687 O O . ALA A 1 94 ? -12.563 16.947 0.431 1.00 87.50 94 ALA A O 1
ATOM 688 N N . ASP A 1 95 ? -12.244 16.312 2.568 1.00 84.38 95 ASP A N 1
ATOM 689 C CA . ASP A 1 95 ? -13.643 15.985 2.856 1.00 84.38 95 ASP A CA 1
ATOM 690 C C . ASP A 1 95 ? -14.395 17.268 3.244 1.00 84.38 95 ASP A C 1
ATOM 692 O O . ASP A 1 95 ? -14.415 17.686 4.399 1.00 84.38 95 ASP A O 1
ATOM 696 N N . THR A 1 96 ? -14.934 17.958 2.237 1.00 85.44 96 THR A N 1
ATOM 697 C CA . THR A 1 96 ? -15.580 19.273 2.415 1.00 85.44 96 THR A CA 1
ATOM 698 C C . THR A 1 96 ? -17.080 19.195 2.687 1.00 85.44 96 THR A C 1
ATOM 700 O O . THR A 1 96 ? -17.666 20.200 3.091 1.00 85.44 96 THR A O 1
ATOM 703 N N . ASP A 1 97 ? -17.712 18.041 2.457 1.00 81.38 97 ASP A N 1
ATOM 704 C CA . ASP A 1 97 ? -19.147 17.833 2.671 1.00 81.38 97 ASP A CA 1
ATOM 705 C C . ASP A 1 97 ? -19.466 16.879 3.837 1.00 81.38 97 ASP A C 1
ATOM 707 O O . ASP A 1 97 ? -20.646 16.683 4.137 1.00 81.38 97 ASP A O 1
ATOM 711 N N . GLU A 1 98 ? -18.442 16.334 4.510 1.00 71.88 98 GLU A N 1
ATOM 712 C CA . GLU A 1 98 ? -18.506 15.494 5.720 1.00 71.88 98 GLU A CA 1
ATOM 713 C C . GLU A 1 98 ? -19.489 14.317 5.603 1.00 71.88 98 GLU A C 1
ATOM 715 O O . GLU A 1 98 ? -20.019 13.799 6.598 1.00 71.88 98 GLU A O 1
ATOM 720 N N . ARG A 1 99 ? -19.775 13.871 4.376 1.00 67.00 99 ARG A N 1
ATOM 721 C CA . ARG A 1 99 ? -20.778 12.834 4.141 1.00 67.00 99 ARG A CA 1
ATOM 722 C C . ARG A 1 99 ? -20.208 11.462 4.464 1.00 67.00 99 ARG A C 1
ATOM 724 O O . ARG A 1 99 ? -19.794 10.706 3.590 1.00 67.00 99 ARG A O 1
ATOM 731 N N . ARG A 1 100 ? -20.293 11.086 5.741 1.00 60.59 100 ARG A N 1
ATOM 732 C CA . ARG A 1 100 ? -20.207 9.683 6.160 1.00 60.59 100 ARG A CA 1
ATOM 733 C C . ARG A 1 100 ? -21.476 8.959 5.716 1.00 60.59 100 ARG A C 1
ATOM 735 O O . ARG A 1 100 ? -22.569 9.238 6.210 1.00 60.59 100 ARG A O 1
ATOM 742 N N . TYR A 1 101 ? -21.342 8.011 4.789 1.00 54.84 101 TYR A N 1
ATOM 743 C CA . TYR A 1 101 ? -22.395 7.031 4.538 1.00 54.84 101 TYR A CA 1
ATOM 744 C C . TYR A 1 101 ? -22.535 6.156 5.787 1.00 54.84 101 TYR A C 1
ATOM 746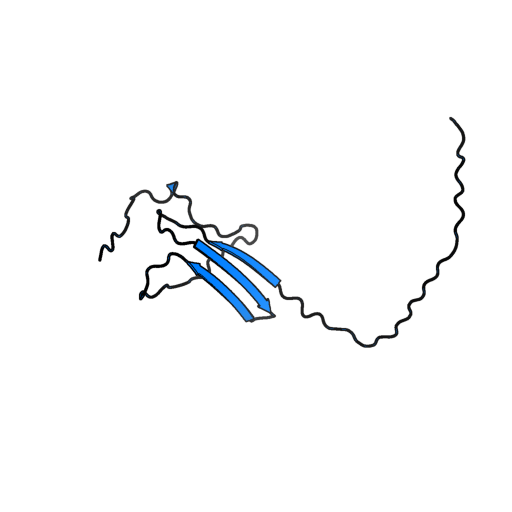 O O . TYR A 1 101 ? -21.796 5.197 5.983 1.00 54.84 101 TYR A O 1
ATOM 754 N N . ASN A 1 102 ? -23.472 6.523 6.659 1.00 48.88 102 ASN A N 1
ATOM 755 C CA . ASN A 1 102 ? -23.876 5.714 7.799 1.00 48.88 102 ASN A CA 1
ATOM 756 C C . ASN A 1 102 ? -24.619 4.474 7.286 1.00 48.88 102 ASN A C 1
ATOM 758 O O . ASN A 1 102 ? -25.843 4.492 7.174 1.00 48.88 102 ASN A O 1
ATOM 762 N N . TYR A 1 103 ? -23.899 3.394 6.985 1.00 46.97 103 TYR A N 1
ATOM 763 C CA . TYR A 1 103 ? -24.507 2.067 6.933 1.00 46.97 103 TYR A CA 1
ATOM 764 C C . TYR A 1 103 ? -24.556 1.529 8.367 1.00 46.97 103 TYR A C 1
ATOM 766 O O . TYR A 1 103 ? -23.717 0.745 8.786 1.00 46.97 103 TYR A O 1
ATOM 774 N N . HIS A 1 104 ? -25.484 2.060 9.167 1.00 41.12 104 HIS A N 1
ATOM 775 C CA . HIS A 1 104 ? -25.860 1.413 10.421 1.00 41.12 104 HIS A CA 1
ATOM 776 C C . HIS A 1 104 ? -26.768 0.232 10.066 1.00 41.12 104 HIS A C 1
ATOM 778 O O . HIS A 1 104 ? -27.875 0.439 9.564 1.00 41.12 104 HIS A O 1
ATOM 784 N N . SER A 1 105 ? -26.277 -0.980 10.305 1.00 40.38 105 SER A N 1
ATOM 785 C CA . SER A 1 105 ? -27.083 -2.191 10.488 1.00 40.38 105 SER A CA 1
ATOM 786 C C . SER A 1 105 ? -27.455 -2.364 11.954 1.00 40.38 105 SER A C 1
ATOM 788 O O . SER A 1 105 ? -26.540 -2.176 12.789 1.00 40.38 105 SER A O 1
#

Sequence (105 aa):
MKIIKGLFFSLALLGLTSCSDDDDVEVEEFDTYSAQLSQLNDSGVSGTAAISINDNVLSVVVEAQGMEPNMAHPQHIHGLSDSSKNATCPPASADTDERRYNYHS

Secondary structure (DSSP, 8-state):
------------------------------EEEEEEE--STT---EEEEEEEEETTEEEEEEEEESPPTTS---------SSTTS---PPPGGG--S--------